Protein AF-A0AA39IYA0-F1 (afdb_monomer_lite)

Organism: NCBI:txid47425

Sequence (129 aa):
MKEMGLGHRYDKLDNQFARHNWHKVTRLGAGLYRKLERAEMKCMKHVPAHEAFTAILPDENLASMWTKEVKDWECNPELPTPYYVADTHASQAAVALALQEDKRLASAEIKKINNTMPSVCISLGLEIE

Radius of gyration: 31.15 Å; chains: 1; bounding box: 68×33×78 Å

pLDDT: mean 81.45, std 15.51, range [41.16, 98.06]

Foldseek 3Di:
DDDAPDPRVVVVVVVVVVVVVVCCVVCVVVVVVVVVVVVVVVCVVVVVVVVVVQVPDPDVVVVVVLVVVCVVCVVPVVDPDSPDDPDPPQPPVNVVVVVVVVVVVVVVPDDDDDDDDVVVVVVVVVVVD

Secondary structure (DSSP, 8-state):
-PPPPTTHHHHHHHHHHHHHHHHHHHHHHHHHHHHHHHHHHHHHHHHHHHHHHHHH-S-HHHHHHHHHHHHHHHH-TTSPPTT-----PPPHHHHHHHHHHHHHHHHHS-----S--HHHHHHHHHHH-

Structure (mmCIF, N/CA/C/O backbone):
data_AF-A0AA39IYA0-F1
#
_entry.id   AF-A0AA39IYA0-F1
#
loop_
_atom_site.group_PDB
_atom_site.id
_atom_site.type_symbol
_atom_site.label_atom_id
_atom_site.label_alt_id
_atom_site.label_comp_id
_atom_site.label_asym_id
_atom_site.label_entity_id
_atom_site.label_seq_id
_atom_site.pdbx_PDB_ins_code
_atom_site.Cartn_x
_atom_site.Cartn_y
_atom_site.Cartn_z
_atom_site.occupancy
_atom_site.B_iso_or_equiv
_atom_site.auth_seq_id
_atom_site.auth_comp_id
_atom_site.auth_asym_id
_atom_site.auth_atom_id
_atom_site.pdbx_PDB_model_num
ATOM 1 N N . MET A 1 1 ? 43.383 0.942 -6.568 1.00 47.06 1 MET A N 1
ATOM 2 C CA . MET A 1 1 ? 42.431 1.457 -7.580 1.00 47.06 1 MET A CA 1
ATOM 3 C C . MET A 1 1 ? 43.226 1.813 -8.820 1.00 47.06 1 MET A C 1
ATOM 5 O O . MET A 1 1 ? 44.223 2.504 -8.677 1.00 47.06 1 MET A O 1
ATOM 9 N N . LYS A 1 2 ? 42.849 1.309 -9.999 1.00 72.50 2 LYS A N 1
ATOM 10 C CA . LYS A 1 2 ? 43.478 1.727 -11.259 1.00 72.50 2 LYS A CA 1
ATOM 11 C C . LYS A 1 2 ? 42.833 3.046 -11.683 1.00 72.50 2 LYS A C 1
ATOM 13 O O . LYS A 1 2 ? 41.612 3.083 -11.824 1.00 72.50 2 LYS A O 1
ATOM 18 N N . GLU A 1 3 ? 43.623 4.109 -11.814 1.00 74.25 3 GLU A N 1
ATOM 19 C CA . GLU A 1 3 ? 43.121 5.391 -12.310 1.00 74.25 3 GLU A CA 1
ATOM 20 C C . GLU A 1 3 ? 42.548 5.220 -13.717 1.00 74.25 3 GLU A C 1
ATOM 22 O O . GLU A 1 3 ? 43.104 4.523 -14.570 1.00 74.25 3 GLU A O 1
ATOM 27 N N . MET A 1 4 ? 41.383 5.820 -13.932 1.00 83.44 4 MET A N 1
ATOM 28 C CA . MET A 1 4 ? 40.728 5.837 -15.233 1.00 83.44 4 MET A CA 1
ATOM 29 C C . MET A 1 4 ? 41.376 6.940 -16.066 1.00 83.44 4 MET A C 1
ATOM 31 O O . MET A 1 4 ? 41.562 8.047 -15.567 1.00 83.44 4 MET A O 1
ATOM 35 N N . GLY A 1 5 ? 41.707 6.640 -17.324 1.00 79.69 5 GLY A N 1
ATOM 36 C CA . GLY A 1 5 ? 42.276 7.628 -18.242 1.00 79.69 5 GLY A CA 1
ATOM 37 C C . GLY A 1 5 ? 41.367 8.850 -18.418 1.00 79.69 5 GLY A C 1
ATOM 38 O O . GLY A 1 5 ? 40.152 8.772 -18.208 1.00 79.69 5 GLY A O 1
ATOM 39 N N . LEU A 1 6 ? 41.954 9.982 -18.812 1.00 74.94 6 LEU A N 1
ATOM 40 C CA . LEU A 1 6 ? 41.227 11.219 -19.122 1.00 74.94 6 LEU A CA 1
ATOM 41 C C . LEU A 1 6 ? 40.115 10.926 -20.150 1.00 74.94 6 LEU A C 1
ATOM 43 O O . LEU A 1 6 ? 40.364 10.302 -21.175 1.00 74.94 6 LEU A O 1
ATOM 47 N N . GLY A 1 7 ? 38.871 11.301 -19.832 1.00 78.19 7 GLY A N 1
ATOM 48 C CA . GLY A 1 7 ? 37.670 10.996 -20.633 1.00 78.19 7 GLY A CA 1
ATOM 49 C C . GLY A 1 7 ? 36.982 9.667 -20.288 1.00 78.19 7 GLY A C 1
ATOM 50 O O . GLY A 1 7 ? 35.757 9.586 -20.279 1.00 78.19 7 GLY A O 1
ATOM 51 N N . HIS A 1 8 ? 37.731 8.661 -19.836 1.00 82.00 8 HIS A N 1
ATOM 52 C CA . HIS A 1 8 ? 37.209 7.307 -19.619 1.00 82.00 8 HIS A CA 1
ATOM 53 C C . HIS A 1 8 ? 36.186 7.213 -18.476 1.00 82.00 8 HIS A C 1
ATOM 55 O O . HIS A 1 8 ? 35.316 6.343 -18.466 1.00 82.00 8 HIS A O 1
ATOM 61 N N . ARG A 1 9 ? 36.261 8.129 -17.502 1.00 86.56 9 ARG A N 1
ATOM 62 C CA . ARG A 1 9 ? 35.242 8.259 -16.451 1.00 86.56 9 ARG A CA 1
ATOM 63 C C . ARG A 1 9 ? 33.885 8.674 -17.022 1.00 86.56 9 ARG A C 1
ATOM 65 O O . ARG A 1 9 ? 32.878 8.106 -16.607 1.00 86.56 9 ARG A O 1
ATOM 72 N N . TYR A 1 10 ? 33.863 9.645 -17.933 1.00 87.69 10 TYR A N 1
ATOM 73 C CA . TYR A 1 10 ? 32.624 10.146 -18.526 1.00 87.69 10 TYR A CA 1
ATOM 74 C C . TYR A 1 10 ? 31.975 9.072 -19.398 1.00 87.69 10 TYR A C 1
ATOM 76 O O . TYR A 1 10 ? 30.820 8.736 -19.157 1.00 87.69 10 TYR A O 1
ATOM 84 N N . ASP A 1 11 ? 32.746 8.423 -20.273 1.00 89.50 11 ASP A N 1
ATOM 85 C CA . ASP A 1 11 ? 32.241 7.344 -21.136 1.00 89.50 11 ASP A CA 1
ATOM 86 C C . ASP A 1 11 ? 31.661 6.170 -20.337 1.00 89.50 11 ASP A C 1
ATOM 88 O O . ASP A 1 11 ? 30.663 5.558 -20.717 1.00 89.50 11 ASP A O 1
ATOM 92 N N . LYS A 1 12 ? 32.282 5.825 -19.202 1.00 89.06 12 LYS A N 1
ATOM 93 C CA . LYS A 1 12 ? 31.785 4.756 -18.323 1.00 89.06 12 LYS A CA 1
ATOM 94 C C . LYS A 1 12 ? 30.448 5.111 -17.688 1.00 89.06 12 LYS A C 1
ATOM 96 O O . LYS A 1 12 ? 29.570 4.252 -17.615 1.00 89.06 12 LYS A O 1
ATOM 101 N N . LEU A 1 13 ? 30.312 6.342 -17.200 1.00 90.75 13 LEU A N 1
ATOM 102 C CA . LEU A 1 13 ? 29.067 6.814 -16.600 1.00 90.75 13 LEU A CA 1
ATOM 103 C C . LEU A 1 13 ? 27.960 6.896 -17.648 1.00 90.75 13 LEU A C 1
ATOM 105 O O . LEU A 1 13 ? 26.869 6.389 -17.400 1.00 90.75 13 LEU A O 1
ATOM 109 N N . ASP A 1 14 ? 28.262 7.441 -18.824 1.00 94.25 14 ASP A N 1
ATOM 110 C CA . ASP A 1 14 ? 27.291 7.586 -19.905 1.00 94.25 14 ASP A CA 1
ATOM 111 C C . ASP A 1 14 ? 26.774 6.225 -20.384 1.00 94.25 14 ASP A C 1
ATOM 113 O O . ASP A 1 14 ? 25.570 5.977 -20.375 1.00 94.25 14 ASP A O 1
ATOM 117 N N . ASN A 1 15 ? 27.671 5.265 -20.635 1.00 94.00 15 ASN A N 1
ATOM 118 C CA . ASN A 1 15 ? 27.277 3.901 -20.998 1.00 94.00 15 ASN A CA 1
ATOM 119 C C . ASN A 1 15 ? 26.431 3.216 -19.911 1.00 94.00 15 ASN A C 1
ATOM 121 O O . ASN A 1 15 ? 25.458 2.516 -20.212 1.00 94.00 15 ASN A O 1
ATOM 125 N N . GLN A 1 16 ? 26.777 3.411 -18.634 1.00 94.75 16 GLN A N 1
ATOM 126 C CA . GLN A 1 16 ? 26.025 2.830 -17.523 1.00 94.75 16 GLN A CA 1
ATOM 127 C C . GLN A 1 16 ? 24.622 3.443 -17.412 1.00 94.75 16 GLN A C 1
ATOM 129 O O . GLN A 1 16 ? 23.646 2.708 -17.224 1.00 94.75 16 GLN A O 1
ATOM 134 N N . PHE A 1 17 ? 24.504 4.765 -17.545 1.00 95.31 17 PHE A N 1
ATOM 135 C CA . PHE A 1 17 ? 23.220 5.458 -17.511 1.00 95.31 17 PHE A CA 1
ATOM 136 C C . PHE A 1 17 ? 22.373 5.141 -18.741 1.00 95.31 17 PHE A C 1
ATOM 138 O O . PHE A 1 17 ? 21.193 4.827 -18.581 1.00 95.31 17 PHE A O 1
ATOM 145 N N . ALA A 1 18 ? 22.962 5.107 -19.936 1.00 95.75 18 ALA A N 1
ATOM 146 C CA . ALA A 1 18 ? 22.290 4.714 -21.169 1.00 95.75 18 ALA A CA 1
ATOM 147 C C . ALA A 1 18 ? 21.711 3.296 -21.059 1.00 95.75 18 ALA A C 1
ATOM 149 O O . ALA A 1 18 ? 20.517 3.091 -21.292 1.00 95.75 18 ALA A O 1
ATOM 150 N N . ARG A 1 19 ? 22.509 2.324 -20.592 1.00 95.56 19 ARG A N 1
ATOM 151 C CA . ARG A 1 19 ? 22.034 0.953 -20.345 1.00 95.56 19 ARG A CA 1
ATOM 152 C C . ARG A 1 19 ? 20.913 0.914 -19.306 1.00 95.56 19 ARG A C 1
ATOM 154 O O . ARG A 1 19 ? 19.930 0.190 -19.479 1.00 95.56 19 ARG A O 1
ATOM 161 N N . HIS A 1 20 ? 21.056 1.655 -18.211 1.00 94.88 20 HIS A N 1
ATOM 162 C CA . HIS A 1 20 ? 20.049 1.690 -17.155 1.00 94.88 20 HIS A CA 1
ATOM 163 C C . HIS A 1 20 ? 18.727 2.302 -17.645 1.00 94.88 20 HIS A C 1
ATOM 165 O O . HIS A 1 20 ? 17.659 1.754 -17.368 1.00 94.88 20 HIS A O 1
ATOM 171 N N . ASN A 1 21 ? 18.793 3.379 -18.427 1.00 95.69 21 ASN A N 1
ATOM 172 C CA . ASN A 1 21 ? 17.635 4.029 -19.034 1.00 95.69 21 ASN A CA 1
ATOM 173 C C . ASN A 1 21 ? 16.963 3.119 -20.065 1.00 95.69 21 ASN A C 1
ATOM 175 O O . ASN A 1 21 ? 15.747 2.942 -20.015 1.00 95.69 21 ASN A O 1
ATOM 179 N N . TRP A 1 22 ? 17.740 2.455 -20.922 1.00 95.62 22 TRP A N 1
ATOM 180 C CA . TRP A 1 22 ? 17.213 1.466 -21.862 1.00 95.62 22 TRP A CA 1
ATOM 181 C C . TRP A 1 22 ? 16.485 0.325 -21.142 1.00 95.62 22 TRP A C 1
ATOM 183 O O . TRP A 1 22 ? 15.369 -0.038 -21.517 1.00 95.62 22 TRP A O 1
ATOM 193 N N . HIS A 1 23 ? 17.056 -0.200 -20.054 1.00 94.62 23 HIS A N 1
ATOM 194 C CA . HIS A 1 23 ? 16.381 -1.201 -19.230 1.00 94.62 23 HIS A CA 1
ATOM 195 C C 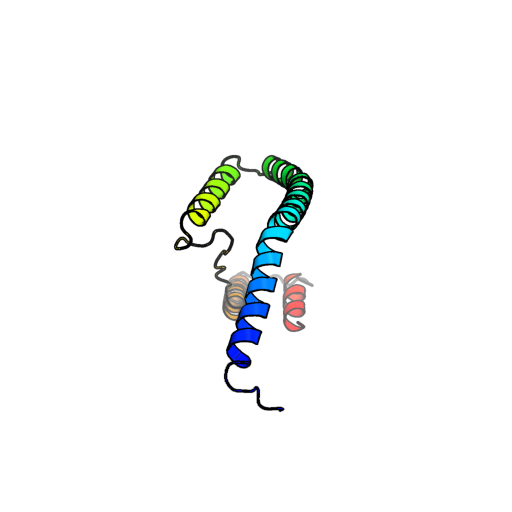. HIS A 1 23 ? 15.111 -0.671 -18.567 1.00 94.62 23 HIS A C 1
ATOM 197 O O . HIS A 1 23 ? 14.136 -1.413 -18.497 1.00 94.62 23 HIS A O 1
ATOM 203 N N . LYS A 1 24 ? 15.088 0.578 -18.088 1.00 92.50 24 LYS A N 1
ATOM 204 C CA . LYS A 1 24 ? 13.857 1.186 -17.568 1.00 92.50 24 LYS A CA 1
ATOM 205 C C . LYS A 1 24 ? 12.785 1.215 -18.649 1.00 92.50 24 LYS A C 1
ATOM 207 O O . LYS A 1 24 ? 11.723 0.656 -18.426 1.00 92.50 24 LYS A O 1
ATOM 212 N N . VAL A 1 25 ? 13.080 1.770 -19.822 1.00 94.38 25 VAL A N 1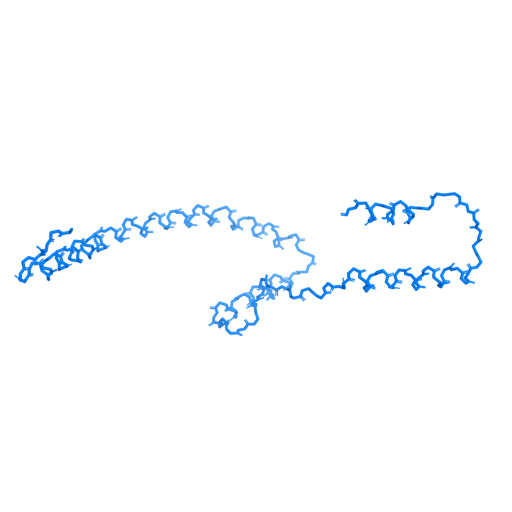
ATOM 213 C CA . VAL A 1 25 ? 12.106 1.903 -20.918 1.00 94.38 25 VAL A CA 1
ATOM 214 C C . VAL A 1 25 ? 11.590 0.537 -21.376 1.00 94.38 25 VAL A C 1
ATOM 216 O O . VAL A 1 25 ? 10.384 0.320 -21.436 1.00 94.38 25 VAL A O 1
ATOM 219 N N . THR A 1 26 ? 12.487 -0.419 -21.623 1.00 95.75 26 THR A N 1
ATOM 220 C CA . THR A 1 26 ? 12.109 -1.749 -22.135 1.00 95.75 26 THR A CA 1
ATOM 221 C C . THR A 1 26 ? 11.431 -2.641 -21.095 1.00 95.75 26 THR A C 1
ATOM 223 O O . THR A 1 26 ? 10.615 -3.488 -21.453 1.00 95.75 26 THR A O 1
ATOM 226 N N . ARG A 1 27 ? 11.742 -2.481 -19.801 1.00 95.19 27 ARG A N 1
ATOM 227 C CA . ARG A 1 27 ? 11.214 -3.350 -18.731 1.00 95.19 27 ARG A CA 1
ATOM 228 C C . ARG A 1 27 ? 10.067 -2.723 -17.948 1.00 95.19 27 ARG A C 1
ATOM 230 O O . ARG A 1 27 ? 9.437 -3.442 -17.173 1.00 95.19 27 ARG A O 1
ATOM 237 N N . LEU A 1 28 ? 9.784 -1.431 -18.129 1.00 94.25 28 LEU A N 1
ATOM 238 C CA . LEU A 1 28 ? 8.715 -0.737 -17.410 1.00 94.25 28 LEU A CA 1
ATOM 239 C C . LEU A 1 28 ? 7.366 -1.416 -17.644 1.00 94.25 28 LEU A C 1
ATOM 241 O O . LEU A 1 28 ? 6.692 -1.729 -16.670 1.00 94.25 28 LEU A O 1
ATOM 245 N N . GLY A 1 29 ? 7.018 -1.729 -18.897 1.00 95.06 29 GLY A N 1
ATOM 246 C CA . GLY A 1 29 ? 5.753 -2.394 -19.231 1.00 95.06 29 GLY A CA 1
ATOM 247 C C . GLY A 1 29 ? 5.580 -3.733 -18.507 1.00 95.06 29 GLY A C 1
ATOM 248 O O . GLY A 1 29 ? 4.609 -3.927 -17.782 1.00 95.06 29 GLY A O 1
ATOM 249 N N . ALA A 1 30 ? 6.573 -4.624 -18.600 1.00 95.88 30 ALA A N 1
ATOM 250 C CA . ALA A 1 30 ? 6.548 -5.908 -17.894 1.00 95.88 30 ALA A CA 1
ATOM 251 C C . ALA A 1 30 ? 6.523 -5.741 -16.362 1.00 95.88 30 ALA A C 1
ATOM 253 O O . ALA A 1 30 ? 5.900 -6.530 -15.652 1.00 95.88 30 ALA A O 1
ATOM 254 N N . GLY A 1 31 ? 7.202 -4.719 -15.835 1.00 94.75 31 GLY A N 1
ATOM 255 C CA . GLY A 1 31 ? 7.184 -4.390 -14.412 1.00 94.75 31 GLY A CA 1
ATOM 256 C C . GLY A 1 31 ? 5.815 -3.907 -13.933 1.00 94.75 31 GLY A C 1
ATOM 257 O O . GLY A 1 31 ? 5.354 -4.351 -12.882 1.00 94.75 31 GLY A O 1
ATOM 258 N N . LEU A 1 32 ? 5.161 -3.032 -14.700 1.00 96.19 32 LEU A N 1
ATOM 259 C CA . LEU A 1 32 ? 3.811 -2.543 -14.419 1.00 96.19 32 LEU A CA 1
ATOM 260 C C . LEU A 1 32 ? 2.783 -3.668 -14.527 1.00 96.19 32 LEU A C 1
ATOM 262 O O . LEU A 1 32 ? 1.963 -3.805 -13.628 1.00 96.19 32 LEU A O 1
ATOM 266 N N . TYR A 1 33 ? 2.892 -4.530 -15.539 1.00 97.06 33 TYR A N 1
ATOM 267 C CA . TYR A 1 33 ? 2.013 -5.688 -15.696 1.00 97.06 33 TYR A CA 1
ATOM 268 C C . TYR A 1 33 ? 2.062 -6.623 -14.478 1.00 97.06 33 TYR A C 1
ATOM 270 O O . TYR A 1 33 ? 1.033 -6.941 -13.894 1.00 97.06 33 TYR A O 1
ATOM 278 N N . ARG A 1 34 ? 3.260 -6.984 -13.997 1.00 97.25 34 ARG A N 1
ATOM 279 C CA . ARG A 1 34 ? 3.394 -7.807 -12.777 1.00 97.25 34 ARG A CA 1
ATOM 280 C C . ARG A 1 34 ? 2.852 -7.116 -11.528 1.00 97.25 34 ARG A C 1
ATOM 282 O O . ARG A 1 34 ? 2.412 -7.782 -10.595 1.00 97.25 34 ARG A O 1
ATOM 289 N N . LYS A 1 35 ? 2.953 -5.786 -11.451 1.00 97.06 35 LYS A N 1
ATOM 290 C CA . LYS A 1 35 ? 2.362 -5.023 -10.345 1.00 97.06 35 LYS A CA 1
ATOM 291 C C . LYS A 1 35 ? 0.837 -5.047 -10.425 1.00 97.06 35 LYS A C 1
ATOM 293 O O . LYS A 1 35 ? 0.217 -5.216 -9.382 1.00 97.06 35 LYS A O 1
ATOM 298 N N . LEU A 1 36 ? 0.272 -4.928 -11.626 1.00 97.62 36 LEU A N 1
ATOM 299 C CA . LEU A 1 36 ? -1.164 -5.020 -11.871 1.00 97.62 36 LEU A CA 1
ATOM 300 C C . LEU A 1 36 ? -1.704 -6.397 -11.474 1.00 97.62 36 LEU A C 1
ATOM 302 O O . LEU A 1 36 ? -2.605 -6.461 -10.653 1.00 97.62 36 LEU A O 1
ATOM 306 N N . GLU A 1 37 ? -1.083 -7.480 -11.940 1.00 98.06 37 GLU A N 1
ATOM 307 C CA . GLU A 1 37 ? -1.463 -8.857 -11.583 1.00 98.06 37 GLU A CA 1
ATOM 308 C C . GLU A 1 37 ? -1.455 -9.078 -10.057 1.00 98.06 37 GLU A C 1
ATOM 310 O O . GLU A 1 37 ? -2.381 -9.634 -9.468 1.00 98.06 37 GLU A O 1
ATOM 315 N N . ARG A 1 38 ? -0.431 -8.565 -9.362 1.00 97.44 38 ARG A N 1
ATOM 316 C CA . ARG A 1 38 ? -0.383 -8.609 -7.890 1.00 97.44 38 ARG A CA 1
ATOM 317 C C . ARG A 1 38 ? -1.471 -7.767 -7.235 1.00 97.44 38 ARG A C 1
ATOM 319 O O . ARG A 1 38 ? -1.961 -8.152 -6.175 1.00 97.44 38 ARG A O 1
ATOM 326 N N . ALA A 1 39 ? -1.784 -6.605 -7.799 1.00 97.25 39 ALA A N 1
ATOM 327 C CA . ALA A 1 39 ? -2.841 -5.741 -7.294 1.00 97.25 39 ALA A CA 1
ATOM 328 C C . ALA A 1 39 ? -4.212 -6.403 -7.468 1.00 97.25 39 ALA A C 1
ATOM 330 O O . ALA A 1 39 ? -5.001 -6.386 -6.531 1.00 97.25 39 ALA A O 1
ATOM 331 N N . GLU A 1 40 ? -4.449 -7.063 -8.599 1.00 97.62 40 GLU A N 1
ATOM 332 C CA . GLU A 1 40 ? -5.663 -7.828 -8.878 1.00 97.62 40 GLU A CA 1
ATOM 333 C C . GLU A 1 40 ? -5.845 -8.973 -7.876 1.00 97.62 40 GLU A C 1
ATOM 335 O O . GLU A 1 40 ? -6.866 -9.028 -7.194 1.00 97.62 40 GLU A O 1
ATOM 340 N N . MET A 1 41 ? -4.817 -9.804 -7.665 1.00 97.19 41 MET A N 1
ATOM 341 C CA . MET A 1 41 ? -4.868 -10.875 -6.658 1.00 97.19 41 MET A CA 1
ATOM 342 C C . MET A 1 41 ? -5.159 -10.346 -5.247 1.00 97.19 41 MET A C 1
ATOM 344 O O . MET A 1 41 ? -5.913 -10.953 -4.483 1.00 97.19 41 MET A O 1
ATOM 348 N N . LYS A 1 42 ? -4.562 -9.207 -4.877 1.00 96.25 42 LYS A N 1
ATOM 349 C CA . LYS A 1 42 ? -4.832 -8.559 -3.587 1.00 96.25 42 LYS A CA 1
ATOM 350 C C . LYS A 1 42 ? -6.259 -8.028 -3.515 1.00 96.25 42 LYS A C 1
ATOM 352 O O . LYS A 1 42 ? -6.907 -8.223 -2.494 1.00 96.25 42 LYS A O 1
ATOM 357 N N . CYS A 1 43 ? -6.747 -7.395 -4.577 1.00 95.62 43 CYS A N 1
ATOM 358 C CA . CYS A 1 43 ? -8.105 -6.871 -4.669 1.00 95.62 43 CYS A CA 1
ATOM 359 C C . CYS A 1 43 ? -9.130 -7.998 -4.490 1.00 95.62 43 CYS A C 1
ATOM 361 O O . CYS A 1 43 ? -9.968 -7.922 -3.596 1.00 95.62 43 CYS A O 1
ATOM 363 N N . MET A 1 44 ? -8.966 -9.104 -5.225 1.00 96.44 44 MET A N 1
ATOM 364 C CA . MET A 1 44 ? -9.812 -10.297 -5.104 1.00 96.44 44 MET A CA 1
ATOM 365 C C . MET A 1 44 ? -9.860 -10.860 -3.678 1.00 96.44 44 MET A C 1
ATOM 367 O O . MET A 1 44 ? -10.879 -11.404 -3.268 1.00 96.44 44 MET A O 1
ATOM 371 N N . LYS A 1 45 ? -8.769 -10.739 -2.913 1.00 96.12 45 LYS A N 1
ATOM 372 C CA . LYS A 1 45 ? -8.718 -11.185 -1.515 1.00 96.12 45 LYS A CA 1
ATOM 373 C C . LYS A 1 45 ? -9.340 -10.175 -0.548 1.00 96.12 45 LYS A C 1
ATOM 375 O O . LYS A 1 45 ? -10.035 -10.569 0.383 1.00 96.12 45 LYS A O 1
ATOM 380 N N . HIS A 1 46 ? -9.026 -8.893 -0.709 1.00 95.88 46 HIS A N 1
ATOM 381 C CA . HIS A 1 46 ? -9.349 -7.868 0.281 1.00 95.88 46 HIS A CA 1
ATOM 382 C C . HIS A 1 46 ? -10.744 -7.270 0.103 1.00 95.88 46 HIS A C 1
ATOM 384 O O . HIS A 1 46 ? -11.354 -6.938 1.112 1.00 95.88 46 HIS A O 1
ATOM 390 N N . VAL A 1 47 ? -11.270 -7.176 -1.124 1.00 95.69 47 VAL A N 1
ATOM 391 C CA . VAL A 1 47 ? -12.613 -6.622 -1.372 1.00 95.69 47 VAL A CA 1
ATOM 392 C C . VAL A 1 47 ? -13.702 -7.443 -0.671 1.00 95.69 47 VAL A C 1
ATOM 394 O O . VAL A 1 47 ? -14.425 -6.854 0.130 1.00 95.69 47 VAL A O 1
ATOM 397 N N . PRO A 1 48 ? -13.773 -8.783 -0.821 1.00 96.62 48 PRO A N 1
ATOM 398 C CA . PRO A 1 48 ? -14.801 -9.563 -0.132 1.00 96.62 48 PRO A CA 1
ATOM 399 C C . PRO A 1 48 ? -14.660 -9.509 1.392 1.00 96.62 48 PRO A C 1
ATOM 401 O O . PRO A 1 48 ? -15.651 -9.477 2.113 1.00 96.62 48 PRO A O 1
ATOM 404 N N . ALA A 1 49 ? -13.422 -9.485 1.899 1.00 95.12 49 ALA A N 1
ATOM 405 C CA . ALA A 1 49 ? -13.161 -9.373 3.332 1.00 95.12 49 ALA A CA 1
ATOM 406 C C . ALA A 1 49 ? -13.612 -8.014 3.889 1.00 95.12 49 ALA A C 1
ATOM 408 O O . ALA A 1 49 ? -14.177 -7.956 4.977 1.00 95.12 49 ALA A O 1
ATOM 409 N N . HIS A 1 50 ? -13.381 -6.936 3.136 1.00 92.94 50 HIS A N 1
ATOM 410 C CA . HIS A 1 50 ? -13.840 -5.598 3.483 1.00 92.94 50 HIS A CA 1
ATOM 411 C C . HIS A 1 50 ? -15.370 -5.528 3.482 1.00 92.94 50 HIS A C 1
ATOM 413 O O . HIS A 1 50 ? -15.948 -5.108 4.475 1.00 92.94 50 HIS A O 1
ATOM 419 N N . GLU A 1 51 ? -16.032 -5.999 2.423 1.00 93.31 51 GLU A N 1
ATOM 420 C CA . GLU A 1 51 ? -17.500 -6.020 2.331 1.00 93.31 51 GLU A CA 1
ATOM 421 C C . GLU A 1 51 ? -18.140 -6.838 3.459 1.00 93.31 51 GLU A C 1
ATOM 423 O O . GLU A 1 51 ? -19.076 -6.370 4.107 1.00 93.31 51 GLU A O 1
ATOM 428 N N . ALA A 1 52 ? -17.600 -8.027 3.746 1.00 95.00 52 ALA A N 1
ATOM 429 C CA . ALA A 1 52 ? -18.070 -8.864 4.845 1.00 95.00 52 ALA A CA 1
ATOM 430 C C . ALA A 1 52 ? -17.895 -8.179 6.207 1.00 95.00 52 ALA A C 1
ATOM 432 O O . ALA A 1 52 ? -18.789 -8.250 7.046 1.00 95.00 52 ALA A O 1
ATOM 433 N N . PHE A 1 53 ? -16.769 -7.494 6.429 1.00 91.88 53 PHE A N 1
ATOM 434 C CA . PHE A 1 53 ? -16.545 -6.727 7.652 1.00 91.88 53 PHE A CA 1
ATOM 435 C C . PHE A 1 53 ? -17.522 -5.554 7.767 1.00 91.88 53 PHE A C 1
ATOM 437 O O . PHE A 1 53 ? -18.159 -5.393 8.806 1.00 91.88 53 PHE A O 1
ATOM 444 N N . THR A 1 54 ? -17.695 -4.779 6.693 1.00 91.81 54 THR A N 1
ATOM 445 C CA . THR A 1 54 ? -18.631 -3.651 6.646 1.00 91.81 54 THR A CA 1
ATOM 446 C C . THR A 1 54 ? -20.068 -4.089 6.929 1.00 91.81 54 THR A C 1
ATOM 448 O O . THR A 1 54 ? -20.772 -3.388 7.646 1.00 91.81 54 THR A O 1
ATOM 451 N N . ALA A 1 55 ? -20.489 -5.259 6.441 1.00 90.50 55 ALA A N 1
ATOM 452 C CA . ALA A 1 55 ? -21.839 -5.783 6.656 1.00 90.50 55 ALA A CA 1
ATOM 453 C C . ALA A 1 55 ? -22.142 -6.180 8.115 1.00 90.50 55 ALA A C 1
ATOM 455 O O . ALA A 1 55 ? -23.308 -6.273 8.490 1.00 90.50 55 ALA A O 1
ATOM 456 N N . ILE A 1 56 ? -21.116 -6.442 8.933 1.00 93.81 56 ILE A N 1
ATOM 457 C CA . ILE A 1 56 ? -21.269 -6.854 10.340 1.00 93.81 56 ILE A CA 1
ATOM 458 C C . ILE A 1 56 ? -21.220 -5.637 11.286 1.00 93.81 56 ILE A C 1
ATOM 460 O O . ILE A 1 56 ? -21.490 -5.769 12.481 1.00 93.81 56 ILE A O 1
ATOM 464 N N . LEU A 1 57 ? -20.881 -4.444 10.783 1.00 90.75 57 LEU A N 1
ATOM 465 C CA . LEU A 1 57 ? -20.772 -3.254 11.623 1.00 90.75 57 LEU A CA 1
ATOM 466 C C . LEU A 1 57 ? -22.136 -2.870 12.231 1.00 90.75 57 LEU A C 1
ATOM 468 O O . LEU A 1 57 ? -23.146 -2.876 11.532 1.00 90.75 57 LEU A O 1
ATOM 472 N N . PRO A 1 58 ? -22.174 -2.500 13.525 1.00 88.38 58 PRO A N 1
ATOM 473 C CA . PRO A 1 58 ? -23.417 -2.164 14.220 1.00 88.38 58 PRO A CA 1
ATOM 474 C C . PRO A 1 58 ? -24.017 -0.811 13.803 1.00 88.38 58 PRO A C 1
ATOM 476 O O . PRO A 1 58 ? -25.199 -0.580 14.042 1.00 88.38 58 PRO A O 1
ATOM 479 N N . ASP A 1 59 ? -23.218 0.080 13.208 1.00 88.06 59 ASP A N 1
ATOM 480 C CA . ASP A 1 59 ? -23.640 1.395 12.716 1.00 88.06 59 ASP A CA 1
ATOM 481 C C . ASP A 1 59 ? -23.301 1.524 11.226 1.00 88.06 59 ASP A C 1
ATOM 483 O O . ASP A 1 59 ? -22.130 1.490 10.835 1.00 88.06 59 ASP A O 1
ATOM 487 N N . GLU A 1 60 ? -24.330 1.700 10.397 1.00 80.56 60 GLU A N 1
ATOM 488 C CA . GLU A 1 60 ? -24.193 1.875 8.947 1.00 80.56 60 GLU A CA 1
ATOM 489 C C . GLU A 1 60 ? -23.426 3.159 8.583 1.00 80.56 60 GLU A C 1
ATOM 491 O O . GLU A 1 60 ? -22.756 3.216 7.547 1.00 80.56 60 GLU A O 1
ATOM 496 N N . ASN A 1 61 ? -23.453 4.185 9.443 1.00 88.38 61 ASN A N 1
ATOM 497 C CA . ASN A 1 61 ? -22.768 5.451 9.176 1.00 88.38 61 ASN A CA 1
ATOM 498 C C . ASN A 1 61 ? -21.254 5.361 9.376 1.00 88.38 61 ASN A C 1
ATOM 500 O O . ASN A 1 61 ? -20.511 6.117 8.741 1.00 88.38 61 ASN A O 1
ATOM 504 N N . LEU A 1 62 ? -20.782 4.428 10.211 1.00 88.00 62 LEU A N 1
ATOM 505 C CA . LEU A 1 62 ? -19.368 4.306 10.565 1.00 88.00 62 LEU A CA 1
ATOM 506 C C . LEU A 1 62 ? -18.498 4.043 9.329 1.00 88.00 62 LEU A C 1
ATOM 508 O O . LEU A 1 62 ? -17.457 4.674 9.149 1.00 88.00 62 LEU A O 1
ATOM 512 N N . ALA A 1 63 ? -18.958 3.169 8.430 1.00 89.56 63 ALA A N 1
ATOM 513 C CA . ALA A 1 63 ? -18.249 2.852 7.193 1.00 89.56 63 ALA A CA 1
ATOM 514 C C . ALA A 1 63 ? -18.141 4.065 6.253 1.00 89.56 63 ALA A C 1
ATOM 516 O O . ALA A 1 63 ? -17.084 4.312 5.664 1.00 89.56 63 ALA A O 1
ATOM 517 N N . SER A 1 64 ? -19.217 4.849 6.134 1.00 90.00 64 SER A N 1
ATOM 518 C CA . SER A 1 64 ? -19.245 6.062 5.311 1.00 90.00 64 SER A CA 1
ATOM 519 C C . SER A 1 64 ? -18.346 7.159 5.889 1.00 90.00 64 SER A C 1
ATOM 521 O O . SER A 1 64 ? -17.593 7.794 5.146 1.00 90.00 64 SER A O 1
ATOM 523 N N . MET A 1 65 ? -18.378 7.359 7.210 1.00 91.12 65 MET A N 1
ATOM 524 C CA . MET A 1 65 ? -17.515 8.320 7.904 1.00 91.12 65 MET A CA 1
ATOM 525 C C . MET A 1 65 ? -16.039 7.972 7.733 1.00 91.12 65 MET A C 1
ATOM 527 O O . MET A 1 65 ? -15.266 8.815 7.286 1.00 91.12 65 MET A O 1
ATOM 531 N N . TRP A 1 66 ? -15.673 6.717 8.000 1.00 90.44 66 TRP A N 1
ATOM 532 C CA . TRP A 1 66 ? -14.297 6.249 7.856 1.00 90.44 66 TRP A CA 1
ATOM 533 C C . TRP A 1 66 ? -13.793 6.380 6.416 1.00 90.44 66 TRP A C 1
ATOM 535 O O . TRP A 1 66 ? -12.702 6.886 6.167 1.00 90.44 66 TRP A O 1
ATOM 545 N N . THR A 1 67 ? -14.618 5.991 5.439 1.00 91.75 67 THR A N 1
ATOM 546 C CA . THR A 1 67 ? -14.275 6.129 4.015 1.00 91.75 67 THR A CA 1
ATOM 547 C C . THR A 1 67 ? -14.029 7.587 3.634 1.00 91.75 67 THR A C 1
ATOM 549 O O . THR A 1 67 ? -13.147 7.871 2.823 1.00 91.75 67 THR A O 1
ATOM 552 N N . LYS A 1 68 ? -14.810 8.517 4.192 1.00 92.56 68 LYS A N 1
ATOM 553 C CA . LYS A 1 68 ? -14.620 9.949 3.965 1.00 92.56 68 LYS A CA 1
ATOM 554 C C . LYS A 1 68 ? -13.306 10.433 4.575 1.00 92.56 68 LYS A C 1
ATOM 556 O O . LYS A 1 68 ? -12.526 11.061 3.873 1.00 92.56 68 LYS A O 1
ATOM 561 N N . GLU A 1 69 ? -13.041 10.086 5.829 1.00 91.69 69 GLU A N 1
ATOM 562 C CA . GLU A 1 69 ? -11.821 10.481 6.538 1.00 91.69 69 GLU A CA 1
ATOM 563 C C . GLU A 1 69 ? -10.554 9.992 5.820 1.00 91.69 69 GLU A C 1
ATOM 565 O O . GLU A 1 69 ? -9.622 10.765 5.600 1.00 91.69 69 GLU A O 1
ATOM 570 N N . VAL A 1 70 ? -10.556 8.737 5.356 1.00 92.88 70 VAL A N 1
ATOM 571 C CA . VAL A 1 70 ? -9.451 8.173 4.567 1.00 92.88 70 VAL A CA 1
ATOM 572 C C . VAL A 1 70 ? -9.268 8.916 3.244 1.00 92.88 70 VAL A C 1
ATOM 574 O O . VAL A 1 70 ? -8.139 9.262 2.904 1.00 92.88 70 VAL A O 1
ATOM 577 N N . LYS A 1 71 ? -10.348 9.204 2.507 1.00 93.25 71 LYS A N 1
ATOM 578 C CA . LYS A 1 71 ? -10.268 9.937 1.229 1.00 93.25 71 LYS A CA 1
ATOM 579 C C . LYS A 1 71 ? -9.772 11.368 1.407 1.00 93.25 71 LYS A C 1
ATOM 581 O O . LYS A 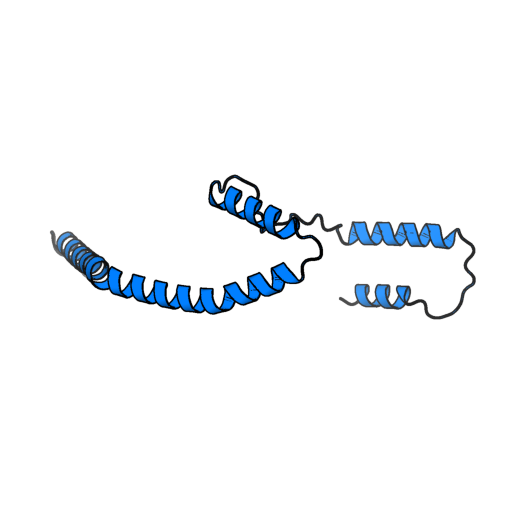1 71 ? -8.977 11.838 0.594 1.00 93.25 71 LYS A O 1
ATOM 586 N N . ASP A 1 72 ? -10.235 12.046 2.452 1.00 93.06 72 ASP A N 1
ATOM 587 C CA . ASP A 1 72 ? -9.824 13.412 2.767 1.00 93.06 72 ASP A CA 1
ATOM 588 C C . ASP A 1 72 ? -8.320 13.442 3.096 1.00 93.06 72 ASP A C 1
ATOM 590 O O . ASP A 1 72 ? -7.588 14.282 2.567 1.00 93.06 72 ASP A O 1
ATOM 594 N N . TRP A 1 73 ? -7.833 12.464 3.870 1.00 93.94 73 TRP A N 1
ATOM 595 C CA . TRP A 1 73 ? -6.409 12.301 4.178 1.00 93.94 73 TRP A CA 1
ATOM 596 C C . TRP A 1 73 ? -5.554 11.915 2.957 1.00 93.94 73 TRP A C 1
ATOM 598 O O . TRP A 1 73 ? -4.470 12.464 2.763 1.00 93.94 73 TRP A O 1
ATOM 608 N N . GLU A 1 74 ? -6.033 11.021 2.086 1.00 92.12 74 GLU A N 1
ATOM 609 C CA . GLU A 1 74 ? -5.334 10.665 0.839 1.00 92.12 74 GLU A CA 1
ATOM 610 C C . GLU A 1 74 ? -5.191 11.864 -0.112 1.00 92.12 74 GLU A C 1
ATOM 612 O O . GLU A 1 74 ? -4.207 11.958 -0.850 1.00 92.12 74 GLU A O 1
ATOM 617 N N . CYS A 1 75 ? -6.154 12.790 -0.088 1.00 93.00 75 CYS A N 1
ATOM 618 C CA . CYS A 1 75 ? -6.094 14.032 -0.857 1.00 93.00 75 CYS A CA 1
ATOM 619 C C . CYS A 1 75 ? -5.175 15.080 -0.212 1.00 93.00 75 CYS A C 1
ATOM 621 O O . CYS A 1 75 ? -4.515 15.829 -0.937 1.00 93.00 75 CYS A O 1
ATOM 623 N N . ASN A 1 76 ? -5.135 15.151 1.123 1.00 92.12 76 ASN A N 1
ATOM 624 C CA . ASN A 1 76 ? -4.283 16.075 1.866 1.00 92.12 76 ASN A CA 1
ATOM 625 C C . ASN A 1 76 ? -3.564 15.389 3.051 1.00 92.12 76 ASN A C 1
ATOM 627 O O . ASN A 1 76 ? -4.150 15.259 4.130 1.00 92.12 76 ASN A O 1
ATOM 631 N N . PRO A 1 77 ? -2.269 15.044 2.910 1.00 85.88 77 PRO A N 1
ATOM 632 C CA . PRO A 1 77 ? -1.504 14.356 3.950 1.00 85.88 77 PRO A CA 1
ATOM 633 C C . PRO A 1 77 ? -1.123 15.241 5.150 1.00 85.88 77 PRO A C 1
ATOM 635 O O . PRO 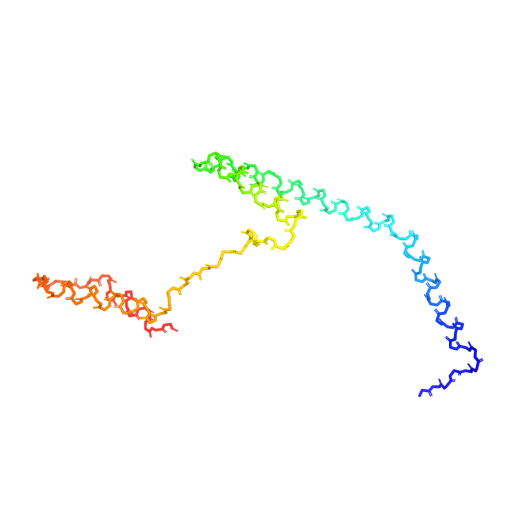A 1 77 ? -0.508 14.741 6.090 1.00 85.88 77 PRO A O 1
ATOM 638 N N . GLU A 1 78 ? -1.457 16.538 5.142 1.00 88.62 78 GLU A N 1
ATOM 639 C CA . GLU A 1 78 ? -1.313 17.412 6.319 1.00 88.62 78 GLU A CA 1
ATOM 640 C C . GLU A 1 78 ? -2.408 17.178 7.372 1.00 88.62 78 GLU A C 1
ATOM 642 O O . GLU A 1 78 ? -2.272 17.610 8.518 1.00 88.62 78 GLU A O 1
ATOM 647 N N . LEU A 1 79 ? -3.498 16.499 6.999 1.00 84.25 79 LEU A N 1
ATOM 648 C CA . LEU A 1 79 ? -4.563 16.129 7.926 1.00 84.25 79 LEU A CA 1
ATOM 649 C C . LEU A 1 79 ? -4.100 15.029 8.901 1.00 84.25 79 LEU A C 1
ATOM 651 O O . LEU A 1 79 ? -3.203 14.242 8.577 1.00 84.25 79 LEU A O 1
ATOM 655 N N . PRO A 1 80 ? -4.725 14.933 10.091 1.00 84.81 80 PRO A N 1
ATOM 656 C CA . PRO A 1 80 ? -4.479 13.835 11.019 1.00 84.81 80 PRO A CA 1
ATOM 657 C C . PRO A 1 80 ? -4.635 12.483 10.321 1.00 84.81 80 PRO A C 1
ATOM 659 O O . PRO A 1 80 ? -5.569 12.272 9.552 1.00 84.81 80 PRO A O 1
ATOM 662 N N . THR A 1 81 ? -3.696 11.572 10.571 1.00 86.50 81 THR A N 1
ATOM 663 C CA . THR A 1 81 ? -3.731 10.246 9.951 1.00 86.50 81 THR A CA 1
ATOM 664 C C . THR A 1 81 ? -4.857 9.422 10.577 1.00 86.50 81 THR A C 1
ATOM 666 O O . THR A 1 81 ? -4.771 9.148 11.774 1.00 86.50 81 THR A O 1
ATOM 669 N N . PRO A 1 82 ? -5.847 8.942 9.799 1.00 87.12 82 PRO A N 1
ATOM 670 C CA . PRO A 1 82 ? -6.965 8.159 10.340 1.00 87.12 82 PRO A CA 1
ATOM 671 C C . PRO A 1 82 ? -6.487 6.840 10.960 1.00 87.12 82 PRO A C 1
ATOM 673 O O . PRO A 1 82 ? -7.073 6.311 11.894 1.00 87.12 82 PRO A O 1
ATOM 676 N N . TYR A 1 83 ? -5.359 6.316 10.477 1.00 87.00 83 TYR A N 1
ATOM 677 C CA . TYR A 1 83 ? -4.742 5.083 10.967 1.00 87.00 83 TYR A CA 1
ATOM 678 C C . TYR A 1 83 ? -4.005 5.230 12.304 1.00 87.00 83 TYR A C 1
ATOM 680 O O . TYR A 1 83 ? -3.503 4.233 12.825 1.00 87.00 83 TYR A O 1
ATOM 688 N N . TYR A 1 84 ? -3.887 6.449 12.838 1.00 83.50 84 TYR A N 1
ATOM 689 C CA . TYR A 1 84 ? -3.205 6.707 14.099 1.00 83.50 84 TYR A CA 1
ATOM 690 C C . TYR A 1 84 ? -4.178 7.298 15.113 1.00 83.50 84 TYR A C 1
ATOM 692 O O . TYR A 1 84 ? -4.541 8.469 15.049 1.00 83.50 84 TYR A O 1
ATOM 700 N N . VAL A 1 85 ? -4.549 6.485 16.096 1.00 75.62 85 VAL A N 1
ATOM 701 C CA . VAL A 1 85 ? -5.242 6.962 17.289 1.00 75.62 85 VAL A CA 1
AT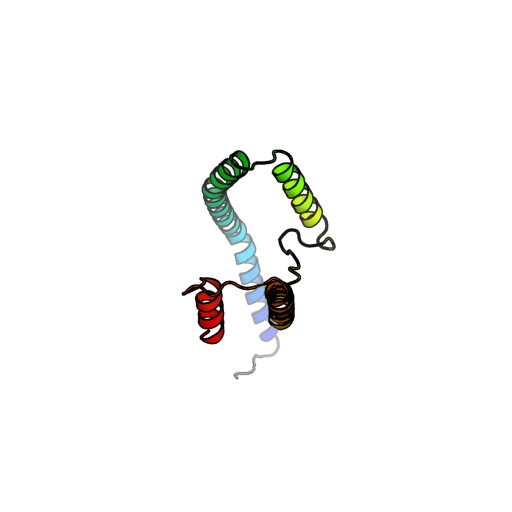OM 702 C C . VAL A 1 85 ? -4.171 7.267 18.328 1.00 75.62 85 VAL A C 1
ATOM 704 O O . VAL A 1 85 ? -3.452 6.369 18.766 1.00 75.62 85 VAL A O 1
ATOM 707 N N . ALA A 1 86 ? -4.036 8.541 18.694 1.00 67.88 86 ALA A N 1
ATOM 708 C CA . ALA A 1 86 ? -3.196 8.945 19.813 1.00 67.88 86 ALA A CA 1
ATOM 709 C C . ALA A 1 86 ? -3.863 8.460 21.104 1.00 67.88 86 ALA A C 1
ATOM 711 O O . ALA A 1 86 ? -4.697 9.154 21.682 1.00 67.88 86 ALA A O 1
ATOM 712 N N . ASP A 1 87 ? -3.546 7.236 21.513 1.00 64.31 87 ASP A N 1
ATOM 713 C CA . ASP A 1 87 ? -4.095 6.673 22.734 1.00 64.31 87 ASP A CA 1
ATOM 714 C C . ASP A 1 87 ? -3.419 7.357 23.927 1.00 64.31 87 ASP A C 1
ATOM 716 O O . ASP A 1 87 ? -2.202 7.270 24.129 1.00 64.31 87 ASP A O 1
ATOM 720 N N . THR A 1 88 ? -4.199 8.094 24.716 1.00 61.38 88 THR A N 1
ATOM 721 C CA . THR A 1 88 ? -3.746 8.584 26.015 1.00 61.38 88 THR A CA 1
ATOM 722 C C . THR A 1 88 ? -3.749 7.401 26.968 1.00 61.38 88 THR A C 1
ATOM 724 O O . THR A 1 88 ? -4.658 7.250 27.783 1.00 61.38 88 THR A O 1
ATOM 727 N N . HIS A 1 89 ? -2.752 6.524 26.863 1.00 57.16 89 HIS A N 1
ATOM 728 C CA . HIS A 1 89 ? -2.559 5.504 27.880 1.00 57.16 89 HIS A CA 1
ATOM 729 C C . HIS A 1 89 ? -2.343 6.217 29.216 1.00 57.16 89 HIS A C 1
ATOM 731 O O . HIS A 1 89 ? -1.393 6.988 29.385 1.00 57.16 89 HIS A O 1
ATOM 737 N N . ALA A 1 90 ? -3.238 5.976 30.174 1.00 59.94 90 ALA A N 1
ATOM 738 C CA . ALA A 1 90 ? -2.951 6.291 31.559 1.00 59.94 90 ALA A CA 1
ATOM 739 C C . ALA A 1 90 ? -1.650 5.563 31.910 1.00 59.94 90 ALA A C 1
ATOM 741 O O . ALA A 1 90 ? -1.547 4.350 31.715 1.00 59.94 90 ALA A O 1
ATOM 742 N N . SER A 1 91 ? -0.633 6.297 32.372 1.00 70.38 91 SER A N 1
ATOM 743 C CA . SER A 1 91 ? 0.600 5.644 32.801 1.00 70.38 91 SER A CA 1
ATOM 744 C C . SER A 1 91 ? 0.256 4.609 33.872 1.00 70.38 91 SER A C 1
ATOM 746 O O . SER A 1 91 ? -0.710 4.776 34.622 1.00 70.38 91 SER A O 1
ATOM 748 N N . GLN A 1 92 ? 1.045 3.544 33.972 1.00 66.94 92 GLN A N 1
ATOM 749 C CA . GLN A 1 92 ? 0.832 2.501 34.977 1.00 66.94 92 GLN A CA 1
ATOM 750 C C . GLN A 1 92 ? 0.695 3.096 36.395 1.00 66.94 92 GLN A C 1
ATOM 752 O O . GLN A 1 92 ? -0.099 2.614 37.197 1.00 66.94 92 GLN A O 1
ATOM 757 N N . ALA A 1 93 ? 1.379 4.217 36.667 1.00 73.56 93 ALA A N 1
ATOM 758 C CA . ALA A 1 93 ? 1.254 4.974 37.910 1.00 73.56 93 ALA A CA 1
ATOM 759 C C . ALA A 1 93 ? -0.116 5.661 38.074 1.00 73.56 93 ALA A C 1
ATOM 761 O O . ALA A 1 93 ? -0.665 5.669 39.172 1.00 73.56 93 ALA A O 1
ATOM 762 N N . ALA A 1 94 ? -0.693 6.207 37.001 1.00 75.25 94 ALA A N 1
ATOM 763 C CA . ALA A 1 94 ? -2.034 6.793 37.021 1.00 75.25 94 ALA A CA 1
ATOM 764 C C . ALA A 1 94 ? -3.119 5.725 37.244 1.00 75.25 94 ALA A C 1
ATOM 766 O O . ALA A 1 94 ? -4.046 5.947 38.023 1.00 75.25 94 ALA A O 1
ATOM 767 N N . VAL A 1 95 ? -2.967 4.544 36.633 1.00 76.50 95 VAL A N 1
ATOM 768 C CA . VAL A 1 95 ? -3.861 3.394 36.862 1.00 76.50 95 VAL A CA 1
ATOM 769 C C . VAL A 1 95 ? -3.722 2.864 38.294 1.00 76.50 95 VAL A C 1
ATOM 771 O O . VAL A 1 95 ? -4.726 2.601 38.955 1.00 76.50 95 VAL A O 1
ATOM 774 N N . ALA A 1 96 ? -2.494 2.760 38.812 1.00 77.94 96 ALA A N 1
ATOM 775 C CA . ALA A 1 96 ? -2.238 2.330 40.187 1.00 77.94 96 ALA A CA 1
ATOM 776 C C . ALA A 1 96 ? -2.816 3.308 41.223 1.00 77.94 96 ALA A C 1
ATOM 778 O O . ALA A 1 96 ? -3.410 2.868 42.208 1.00 77.94 96 ALA A O 1
ATOM 779 N N . LEU A 1 97 ? -2.699 4.620 40.983 1.00 79.56 97 LEU A N 1
ATOM 780 C CA . LEU A 1 97 ? -3.295 5.651 41.836 1.00 79.56 97 LEU A CA 1
ATOM 781 C C . LEU A 1 97 ? -4.823 5.568 41.850 1.00 79.56 97 LEU A C 1
ATOM 783 O O . LEU A 1 97 ? -5.413 5.595 42.929 1.00 79.56 97 LEU A O 1
ATOM 787 N N . ALA A 1 98 ? -5.458 5.412 40.685 1.00 79.06 98 ALA A N 1
ATOM 788 C CA . ALA A 1 98 ? -6.908 5.236 40.604 1.00 79.06 98 ALA A CA 1
ATOM 789 C C . ALA A 1 98 ? -7.366 3.991 41.387 1.00 79.06 98 ALA A C 1
ATOM 791 O O . ALA A 1 98 ? -8.281 4.069 42.202 1.00 79.06 98 ALA A O 1
ATOM 792 N N . LEU A 1 99 ? -6.657 2.866 41.235 1.00 79.31 99 LEU A N 1
ATOM 793 C CA . LEU A 1 99 ? -6.974 1.629 41.951 1.00 79.31 99 LEU A CA 1
ATOM 794 C C . LEU A 1 99 ? -6.732 1.740 43.467 1.00 79.31 99 LEU A C 1
ATOM 796 O O . LEU A 1 99 ? -7.443 1.120 44.261 1.00 79.31 99 LEU A O 1
ATOM 800 N N . GLN A 1 100 ? -5.720 2.499 43.891 1.00 77.75 100 GLN A N 1
ATOM 801 C CA . GLN A 1 100 ? -5.450 2.756 45.305 1.00 77.75 100 GLN A CA 1
ATOM 802 C C . GLN A 1 100 ? -6.544 3.627 45.934 1.00 77.75 100 GLN A C 1
ATOM 804 O O . GLN A 1 100 ? -6.964 3.350 47.061 1.00 77.75 100 GLN A O 1
ATOM 809 N N . GLU A 1 101 ? -7.034 4.626 45.204 1.00 79.00 101 GLU A N 1
ATOM 810 C CA . GLU A 1 101 ? -8.124 5.488 45.656 1.00 79.00 101 GLU A CA 1
ATOM 811 C C . GLU A 1 101 ? -9.452 4.716 45.734 1.00 79.00 101 GLU A C 1
ATOM 813 O O . GLU A 1 101 ? -10.132 4.778 46.760 1.00 79.00 101 GLU A O 1
ATOM 818 N N . ASP A 1 102 ? -9.751 3.863 44.749 1.00 73.00 102 ASP A N 1
ATOM 819 C CA . ASP A 1 102 ? -10.898 2.943 44.795 1.00 73.00 102 ASP A CA 1
ATOM 820 C C . ASP A 1 102 ? -10.808 1.970 45.981 1.00 73.00 102 ASP A C 1
ATOM 822 O O . ASP A 1 102 ? -11.791 1.735 46.690 1.00 73.00 102 ASP A O 1
ATOM 826 N N . LYS A 1 103 ? -9.614 1.428 46.268 1.00 72.81 103 LYS A N 1
ATOM 827 C CA . LYS A 1 103 ? -9.377 0.575 47.448 1.00 72.81 103 LYS A CA 1
ATOM 828 C C . LYS A 1 103 ? -9.607 1.333 48.758 1.00 72.81 103 LYS A C 1
ATOM 830 O O . LYS A 1 103 ? -10.142 0.737 49.700 1.00 72.81 103 LYS A O 1
ATOM 835 N N . ARG A 1 104 ? -9.215 2.612 48.825 1.00 68.81 104 ARG A N 1
ATOM 836 C CA . ARG A 1 104 ? -9.419 3.495 49.985 1.00 68.81 104 ARG A CA 1
ATOM 837 C C . ARG A 1 104 ? -10.908 3.750 50.211 1.00 68.81 104 ARG A C 1
ATOM 839 O O . ARG A 1 104 ? -11.386 3.548 51.328 1.00 68.81 104 ARG A O 1
ATOM 846 N N . LEU A 1 105 ? -11.648 4.092 49.159 1.00 66.81 105 LEU A N 1
ATOM 847 C CA . LEU A 1 105 ? -13.097 4.310 49.207 1.00 66.81 105 LEU A CA 1
ATOM 848 C C . LEU A 1 105 ? -13.852 3.026 49.592 1.00 66.81 105 LEU A C 1
ATOM 850 O O . LEU A 1 105 ? -14.658 3.042 50.520 1.00 66.81 105 LEU A O 1
ATOM 854 N N . ALA A 1 106 ? -13.492 1.884 49.003 1.00 64.31 106 ALA A N 1
ATOM 855 C CA . ALA A 1 106 ? -14.078 0.583 49.336 1.00 64.31 106 ALA A CA 1
ATOM 856 C C . ALA A 1 106 ? -13.706 0.070 50.741 1.00 64.31 106 ALA A C 1
ATOM 858 O O . ALA A 1 106 ? -14.310 -0.880 51.227 1.00 64.31 106 ALA A O 1
ATOM 859 N N . SER A 1 107 ? -12.669 0.619 51.383 1.00 58.59 107 SER A N 1
ATOM 860 C CA . SER A 1 107 ? -12.323 0.306 52.781 1.00 58.59 107 SER A CA 1
ATOM 861 C C . SER A 1 107 ? -13.064 1.174 53.800 1.00 58.59 107 SER A C 1
ATOM 863 O O . SER A 1 107 ? -13.143 0.794 54.967 1.00 58.59 107 SER A O 1
ATOM 865 N N . ALA A 1 108 ? -13.608 2.313 53.360 1.00 59.22 108 ALA A N 1
ATOM 866 C CA . ALA A 1 108 ? -14.463 3.172 54.172 1.00 59.22 108 ALA A CA 1
ATOM 867 C C . ALA A 1 108 ? -15.902 2.627 54.258 1.00 59.22 108 ALA A C 1
ATOM 869 O O . ALA A 1 108 ? -16.571 2.832 55.270 1.00 59.22 108 ALA A O 1
ATOM 870 N N . GLU A 1 109 ? -16.358 1.874 53.251 1.00 51.47 109 GLU A N 1
ATOM 871 C CA . GLU A 1 109 ? -17.537 1.012 53.367 1.00 51.47 109 GLU A CA 1
ATOM 872 C C . GLU A 1 109 ? -17.168 -0.300 54.077 1.00 51.47 109 GLU A C 1
ATOM 874 O O . GLU A 1 109 ? -16.224 -1.002 53.724 1.00 51.47 109 GLU A O 1
ATOM 879 N N . ILE A 1 110 ? -17.912 -0.619 55.133 1.00 51.59 110 ILE A N 1
ATOM 880 C CA . ILE A 1 110 ? -17.678 -1.725 56.068 1.00 51.59 110 ILE A CA 1
ATOM 881 C C . ILE A 1 110 ? -17.447 -3.060 55.326 1.00 51.59 110 ILE A C 1
ATOM 883 O O . ILE A 1 110 ? -18.383 -3.679 54.818 1.00 51.59 110 IL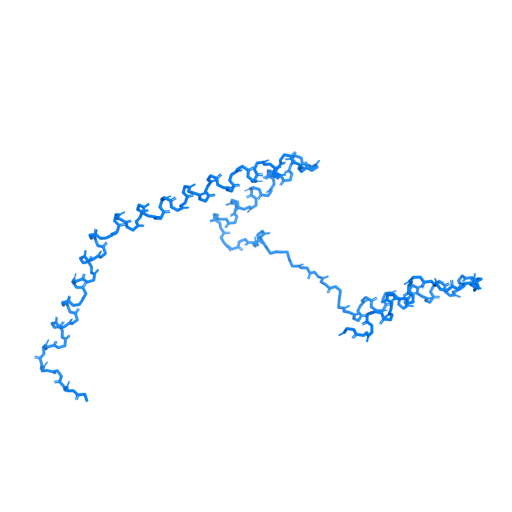E A O 1
ATOM 887 N N . LYS A 1 111 ? -16.202 -3.557 55.315 1.00 46.38 111 LYS A N 1
ATOM 888 C CA . LYS A 1 111 ? -15.841 -4.858 54.726 1.00 46.38 111 LYS A CA 1
ATOM 889 C C . LYS A 1 111 ? -16.157 -6.015 55.678 1.00 46.38 111 LYS A C 1
ATOM 891 O O . LYS A 1 111 ? -15.439 -6.249 56.649 1.00 46.38 111 LYS A O 1
ATOM 896 N N . LYS A 1 112 ? -17.180 -6.811 55.342 1.00 44.94 112 LYS A N 1
ATOM 897 C CA . LYS A 1 112 ? -17.211 -8.236 55.712 1.00 44.94 112 LYS A CA 1
ATOM 898 C C . LYS A 1 112 ? -16.110 -8.948 54.926 1.00 44.94 112 LYS A C 1
ATOM 900 O O . LYS A 1 112 ? -16.042 -8.846 53.707 1.00 44.94 112 LYS A O 1
ATOM 905 N N . ILE A 1 113 ? -15.225 -9.615 55.656 1.00 45.78 113 ILE A N 1
ATOM 906 C CA . ILE A 1 113 ? -14.044 -10.292 55.128 1.00 45.78 113 ILE A CA 1
ATOM 907 C C . ILE A 1 113 ? -14.446 -11.731 54.816 1.00 45.78 113 ILE A C 1
ATOM 909 O O . ILE A 1 113 ? -14.698 -12.518 55.729 1.00 45.78 113 ILE A O 1
ATOM 913 N N . ASN A 1 114 ? -14.498 -12.091 53.540 1.00 41.16 114 ASN A N 1
ATOM 914 C CA . ASN A 1 114 ? -14.554 -13.482 53.118 1.00 41.16 114 ASN A CA 1
ATOM 915 C C . ASN A 1 114 ? -13.672 -13.729 51.886 1.00 41.16 114 ASN A C 1
ATOM 917 O O . ASN A 1 114 ? -13.483 -12.874 51.026 1.00 41.16 114 ASN A O 1
ATOM 921 N N . ASN A 1 115 ? -13.071 -14.916 51.938 1.00 47.91 115 ASN A N 1
ATOM 922 C CA . ASN A 1 115 ? -11.883 -15.417 51.257 1.00 47.91 115 ASN A CA 1
ATOM 923 C C . ASN A 1 115 ? -11.846 -15.229 49.729 1.00 47.91 115 ASN A C 1
ATOM 925 O O . ASN A 1 115 ? -12.833 -15.469 49.041 1.00 47.91 115 ASN A O 1
ATOM 929 N N . THR A 1 116 ? -10.642 -14.925 49.233 1.00 56.38 116 THR A N 1
ATOM 930 C CA . THR A 1 116 ? -10.188 -15.052 47.834 1.00 56.38 116 THR A CA 1
ATOM 931 C C . THR A 1 116 ? -10.950 -14.203 46.811 1.00 56.38 116 THR A C 1
ATOM 933 O O . THR A 1 116 ? -11.669 -14.703 45.950 1.00 56.38 116 THR A O 1
ATOM 936 N N . MET A 1 117 ? -10.753 -12.884 46.873 1.00 56.09 117 MET A N 1
ATOM 937 C CA . MET A 1 117 ? -11.281 -11.959 45.869 1.00 56.09 117 MET A CA 1
ATOM 938 C C . MET A 1 117 ? -10.399 -11.981 44.597 1.00 56.09 117 MET A C 1
ATOM 940 O O . MET A 1 117 ? -9.178 -11.837 44.719 1.00 56.09 117 MET A O 1
ATOM 944 N N . PRO A 1 118 ? -10.971 -12.099 43.379 1.00 59.16 118 PRO A N 1
ATOM 945 C CA . PRO A 1 118 ? -10.225 -12.110 42.108 1.00 59.16 118 PRO A CA 1
ATOM 946 C C . PRO A 1 118 ? -9.282 -10.917 41.908 1.00 59.16 118 PRO A C 1
ATOM 948 O O . PRO A 1 118 ? -8.259 -11.033 41.238 1.00 59.16 118 PRO A O 1
ATOM 951 N N . SER A 1 119 ? -9.581 -9.784 42.547 1.00 60.66 119 SER A N 1
ATOM 952 C CA . SER A 1 119 ? -8.745 -8.581 42.531 1.00 60.66 119 SER A CA 1
ATOM 953 C C . SER A 1 119 ? -7.342 -8.812 43.099 1.00 60.66 119 SER A C 1
ATOM 955 O O . SER A 1 119 ? -6.388 -8.215 42.605 1.00 60.66 119 SER A O 1
ATOM 957 N N . VAL A 1 120 ? -7.186 -9.699 44.088 1.00 63.34 120 VAL A N 1
ATOM 958 C CA . VAL A 1 120 ? -5.875 -10.052 44.661 1.00 63.34 120 VAL A CA 1
ATOM 959 C C . VAL A 1 120 ? -5.059 -10.873 43.663 1.00 63.34 120 VAL A C 1
ATOM 961 O O . VAL A 1 120 ? -3.866 -10.638 43.515 1.00 63.34 120 VAL A O 1
ATOM 964 N N . CYS A 1 121 ? -5.709 -11.777 42.924 1.00 64.06 121 CYS A N 1
ATOM 965 C CA . CYS A 1 121 ? -5.053 -12.579 41.893 1.00 64.06 121 CYS A CA 1
ATOM 966 C C . CYS A 1 121 ? -4.594 -11.721 40.704 1.00 64.06 121 CYS A C 1
ATOM 968 O O . CYS A 1 121 ? -3.486 -11.917 40.214 1.00 64.06 121 CYS A O 1
ATOM 970 N N . ILE A 1 122 ? -5.410 -10.751 40.273 1.00 71.50 122 ILE A N 1
ATOM 971 C CA . ILE A 1 122 ? -5.034 -9.808 39.206 1.00 71.50 122 ILE A CA 1
ATOM 972 C C . ILE A 1 122 ? -3.904 -8.880 39.672 1.00 71.50 122 ILE A C 1
ATOM 974 O O . ILE A 1 122 ? -2.963 -8.649 38.921 1.00 71.50 122 ILE A O 1
ATOM 978 N N . SER A 1 123 ? -3.956 -8.398 40.920 1.00 64.19 123 SER A N 1
ATOM 979 C CA . SER A 1 123 ? -2.890 -7.551 41.483 1.00 64.19 123 SER A CA 1
ATOM 980 C C . SER A 1 123 ? -1.549 -8.292 41.529 1.00 64.19 123 SER A C 1
ATOM 982 O O . SER A 1 123 ? -0.539 -7.737 41.123 1.00 64.19 123 SER A O 1
ATOM 984 N N . LEU A 1 124 ? -1.551 -9.556 41.969 1.00 70.19 124 LEU A N 1
ATOM 985 C CA . LEU A 1 124 ? -0.340 -10.375 42.042 1.00 70.19 124 LEU A CA 1
ATOM 986 C C . LEU A 1 124 ? 0.196 -10.748 40.649 1.00 70.19 124 LEU A C 1
ATOM 988 O O . LEU A 1 124 ? 1.403 -10.769 40.453 1.00 70.19 124 LEU A O 1
ATOM 992 N N . GLY A 1 125 ? -0.684 -11.015 39.676 1.00 66.19 125 GLY A N 1
ATOM 993 C CA . GLY A 1 125 ? -0.272 -11.275 38.292 1.00 66.19 125 GLY A CA 1
ATOM 994 C C . GLY A 1 125 ? 0.444 -10.081 37.653 1.00 66.19 125 GLY A C 1
ATOM 995 O O . GLY A 1 125 ? 1.432 -10.271 36.958 1.00 66.19 125 GLY A O 1
ATOM 996 N N . LEU A 1 126 ? -0.003 -8.859 37.962 1.00 66.06 126 LEU A N 1
ATOM 997 C CA . LEU A 1 126 ? 0.620 -7.608 37.512 1.00 66.06 126 LEU A CA 1
ATOM 998 C C . LEU A 1 126 ? 1.949 -7.276 38.211 1.00 66.06 126 LEU A C 1
ATOM 1000 O O . LEU A 1 126 ? 2.708 -6.476 37.683 1.00 66.06 126 LEU A O 1
ATOM 1004 N N . GLU A 1 127 ? 2.225 -7.831 39.394 1.00 60.22 127 GLU A N 1
ATOM 1005 C CA . GLU A 1 127 ? 3.501 -7.629 40.106 1.00 60.22 127 GLU A CA 1
ATOM 1006 C C . GLU A 1 127 ? 4.620 -8.563 39.613 1.00 60.22 127 GLU A C 1
ATOM 1008 O O . GLU A 1 127 ? 5.787 -8.343 39.937 1.00 60.22 127 GLU A O 1
ATOM 1013 N N . ILE A 1 128 ? 4.266 -9.625 38.881 1.00 60.19 128 ILE A N 1
ATOM 1014 C CA . ILE A 1 128 ? 5.197 -10.676 38.443 1.00 60.19 128 ILE A CA 1
ATOM 1015 C C . ILE A 1 128 ? 5.672 -10.471 36.988 1.00 60.19 128 ILE A C 1
ATOM 1017 O O . ILE A 1 128 ? 6.715 -11.018 36.625 1.00 60.19 128 ILE A O 1
ATOM 1021 N N . GLU A 1 129 ? 4.953 -9.692 36.172 1.00 41.50 129 GLU A N 1
ATOM 1022 C CA . GLU A 1 129 ? 5.377 -9.261 34.822 1.00 41.50 129 GLU A CA 1
ATOM 1023 C C . GLU A 1 129 ? 6.246 -7.995 34.853 1.00 41.50 129 GLU A C 1
ATOM 1025 O O . GLU A 1 129 ? 7.260 -7.972 34.115 1.00 41.50 129 GLU A O 1
#